Protein AF-A0A6A4HIY1-F1 (afdb_monomer)

Organism: NCBI:txid1447944

Nearest PDB structures (foldseek):
 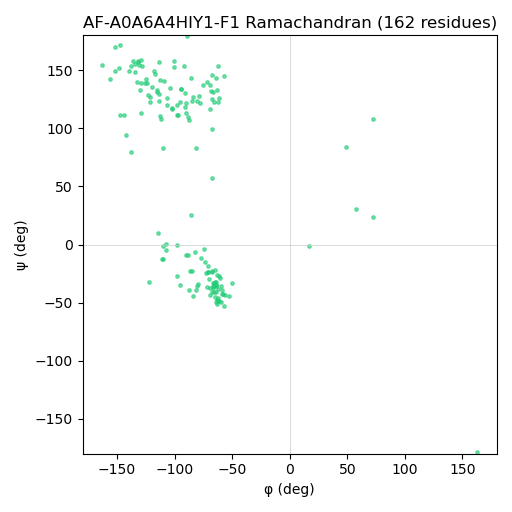 8v87-assembly1_S  TM=9.220E-01  e=1.011E-16  Saccharomyces cerevisiae BY4741
  6uz7-assembly1_AS  TM=9.264E-01  e=3.574E-16  Kluyveromyces lactis
  7r81-assembly1_U1  TM=9.149E-01  e=9.211E-16  Neurospora crassa
  3jbp-assembly1_AU  TM=9.110E-01  e=8.963E-13  Plasmodium falciparum 3D7
  6xu8-assembly1_CS  TM=9.003E-01  e=1.912E-12  Drosophila melanogaster

Mean predicted aligned error: 9.21 Å

Radius of gyration: 21.7 Å; Cα contacts (8 Å, |Δi|>4): 165; chains: 1; bounding box: 61×58×35 Å

Structure (mmCIF, N/CA/C/O backbone):
data_AF-A0A6A4HIY1-F1
#
_entry.id   AF-A0A6A4HIY1-F1
#
loop_
_atom_site.group_PDB
_atom_site.id
_atom_site.type_symbol
_atom_site.label_atom_id
_atom_site.label_alt_id
_atom_site.label_comp_id
_atom_site.label_asym_id
_atom_site.label_entity_id
_atom_site.label_seq_id
_atom_site.pdbx_PDB_ins_code
_atom_site.Cartn_x
_atom_site.Cartn_y
_atom_site.Cartn_z
_atom_site.occupancy
_atom_site.B_iso_or_equiv
_atom_site.auth_seq_id
_atom_site.auth_comp_id
_atom_site.auth_asym_id
_atom_site.auth_atom_id
_atom_site.pdbx_PDB_model_num
ATOM 1 N N . MET A 1 1 ? 7.620 -2.297 5.325 1.00 32.16 1 MET A N 1
ATOM 2 C CA . MET A 1 1 ? 8.962 -2.033 5.866 1.00 32.16 1 MET A CA 1
ATOM 3 C C . MET A 1 1 ? 8.849 -0.874 6.853 1.00 32.16 1 MET A C 1
ATOM 5 O O . MET A 1 1 ? 8.226 0.100 6.489 1.00 32.16 1 MET A O 1
ATOM 9 N N . ARG A 1 2 ? 9.198 -1.034 8.139 1.00 31.92 2 ARG A N 1
ATOM 10 C CA . ARG A 1 2 ? 8.782 -0.134 9.241 1.00 31.92 2 ARG A CA 1
ATOM 11 C C . ARG A 1 2 ? 9.898 0.852 9.610 1.00 31.92 2 ARG A C 1
ATOM 13 O O . ARG A 1 2 ? 11.048 0.453 9.579 1.00 31.92 2 ARG A O 1
ATOM 20 N N . ALA A 1 3 ? 9.438 1.998 10.123 1.00 25.55 3 ALA A N 1
ATOM 21 C CA . ALA A 1 3 ? 10.085 2.979 10.999 1.00 25.55 3 ALA A CA 1
ATOM 22 C C . ALA A 1 3 ? 11.170 3.821 10.329 1.00 25.55 3 ALA A C 1
ATOM 24 O O . ALA A 1 3 ? 12.244 3.344 10.009 1.00 25.55 3 ALA A O 1
ATOM 25 N N . ASN A 1 4 ? 10.820 5.090 10.121 1.00 29.64 4 ASN A N 1
ATOM 26 C CA . ASN A 1 4 ? 11.734 6.120 9.668 1.00 29.64 4 ASN A CA 1
ATOM 27 C C . ASN A 1 4 ? 12.760 6.378 10.775 1.00 29.64 4 ASN A C 1
ATOM 29 O O . ASN A 1 4 ? 12.453 7.128 11.701 1.00 29.64 4 ASN A O 1
ATOM 33 N N . ASP A 1 5 ? 13.947 5.797 10.647 1.00 27.61 5 ASP A N 1
ATOM 34 C CA . ASP A 1 5 ? 15.156 6.366 11.228 1.00 27.61 5 ASP A CA 1
ATOM 35 C C . ASP A 1 5 ? 15.852 7.158 10.115 1.00 27.61 5 ASP A C 1
ATOM 37 O O . ASP A 1 5 ? 16.274 6.635 9.084 1.00 27.61 5 ASP A O 1
ATOM 41 N N . VAL A 1 6 ? 15.842 8.478 10.289 1.00 38.50 6 VAL A N 1
ATOM 42 C CA . VAL A 1 6 ? 16.138 9.494 9.265 1.00 38.50 6 VAL A CA 1
ATOM 43 C C . VAL A 1 6 ? 17.644 9.596 8.955 1.00 38.50 6 VAL A C 1
ATOM 45 O O . VAL A 1 6 ? 18.029 10.303 8.030 1.00 38.50 6 VAL A O 1
ATOM 48 N N . GLU A 1 7 ? 18.500 8.856 9.663 1.00 38.12 7 GLU A N 1
ATOM 49 C CA . GLU A 1 7 ? 19.961 8.966 9.545 1.00 38.12 7 GLU A CA 1
ATOM 50 C C . GLU A 1 7 ? 20.588 8.098 8.434 1.00 38.12 7 GLU A C 1
ATOM 52 O O . GLU A 1 7 ? 21.639 8.473 7.923 1.00 38.12 7 GLU A O 1
ATOM 57 N N . ASN A 1 8 ? 19.940 7.010 7.981 1.00 46.91 8 ASN A N 1
ATOM 58 C CA . ASN A 1 8 ? 20.529 6.060 7.008 1.00 46.91 8 ASN A CA 1
ATOM 59 C C . ASN A 1 8 ? 19.899 6.063 5.598 1.00 46.91 8 ASN A C 1
ATOM 61 O O . ASN A 1 8 ? 20.357 5.338 4.716 1.00 46.91 8 ASN A O 1
ATOM 65 N N . GLY A 1 9 ? 18.865 6.872 5.342 1.00 59.03 9 GLY A N 1
ATOM 66 C CA . GLY A 1 9 ? 18.211 6.924 4.022 1.00 59.03 9 GLY A CA 1
ATOM 67 C C . GLY A 1 9 ? 17.352 5.699 3.672 1.00 59.03 9 GLY A C 1
ATOM 68 O O . GLY A 1 9 ? 17.093 5.427 2.496 1.00 59.03 9 GLY A O 1
ATOM 69 N N . ASP A 1 10 ? 16.879 4.967 4.680 1.00 65.56 10 ASP A N 1
ATOM 70 C CA . ASP A 1 10 ? 16.035 3.789 4.493 1.00 65.56 10 ASP A CA 1
ATOM 71 C C . ASP A 1 10 ? 14.707 4.144 3.803 1.00 65.56 10 ASP A C 1
ATOM 73 O O . ASP A 1 10 ? 13.920 4.962 4.278 1.00 65.56 10 ASP A O 1
ATOM 77 N N . THR A 1 11 ? 14.433 3.496 2.664 1.00 75.00 11 THR A N 1
ATOM 78 C CA . THR A 1 11 ? 13.211 3.717 1.874 1.00 75.00 11 THR A CA 1
ATOM 79 C C . THR A 1 11 ? 12.325 2.475 1.885 1.00 75.00 11 THR A C 1
ATOM 81 O O . THR A 1 11 ? 12.722 1.397 1.441 1.00 75.00 11 THR A O 1
ATOM 84 N N . GLN A 1 12 ? 11.073 2.620 2.327 1.00 83.12 12 GLN A N 1
ATOM 85 C CA . GLN A 1 12 ? 10.078 1.555 2.214 1.00 83.12 12 GLN A CA 1
ATOM 86 C C . GLN A 1 12 ? 9.514 1.479 0.790 1.00 83.12 12 GLN A C 1
ATOM 88 O O . GLN A 1 12 ? 8.869 2.411 0.315 1.00 83.12 12 GLN A O 1
ATOM 93 N N . ILE A 1 13 ? 9.655 0.317 0.150 1.00 88.00 13 ILE A N 1
ATOM 94 C CA . ILE A 1 13 ? 9.152 0.075 -1.207 1.00 88.00 13 ILE A CA 1
ATOM 95 C C . ILE A 1 13 ? 8.227 -1.137 -1.213 1.00 88.00 13 ILE A C 1
ATOM 97 O O . ILE A 1 13 ? 8.496 -2.155 -0.578 1.00 88.00 13 ILE A O 1
ATOM 101 N N . PHE A 1 14 ? 7.129 -1.026 -1.957 1.00 90.06 14 PHE A N 1
ATOM 102 C CA . PHE A 1 14 ? 6.237 -2.141 -2.251 1.00 90.06 14 PHE A CA 1
ATOM 103 C C . PHE A 1 14 ? 6.515 -2.633 -3.671 1.00 90.06 14 PHE A C 1
ATOM 105 O O . PHE A 1 14 ? 6.341 -1.883 -4.632 1.00 90.06 14 PHE A O 1
ATOM 112 N N . ALA A 1 15 ? 6.966 -3.878 -3.800 1.00 89.69 15 ALA A N 1
ATOM 113 C CA . ALA A 1 15 ? 7.333 -4.489 -5.072 1.00 89.69 15 ALA A CA 1
ATOM 114 C C . ALA A 1 15 ? 7.060 -6.004 -5.041 1.00 89.69 15 ALA A C 1
ATOM 116 O O . ALA A 1 15 ? 7.115 -6.600 -3.966 1.00 89.69 15 ALA A O 1
ATOM 117 N N . PRO A 1 16 ? 6.785 -6.636 -6.198 1.00 90.31 16 PRO A N 1
ATOM 118 C CA . PRO A 1 16 ? 6.543 -8.078 -6.277 1.00 90.31 16 PRO A CA 1
ATOM 119 C C . PRO A 1 16 ? 7.819 -8.915 -6.103 1.00 90.31 16 PRO A C 1
ATOM 121 O O . PRO A 1 16 ? 7.737 -10.079 -5.732 1.00 90.31 16 PRO A O 1
ATOM 124 N N . ASN A 1 17 ? 8.990 -8.346 -6.397 1.00 92.56 17 ASN A N 1
ATOM 125 C CA . ASN A 1 17 ? 10.283 -9.008 -6.266 1.00 92.56 17 ASN A CA 1
ATOM 126 C C . ASN A 1 17 ? 11.402 -7.990 -5.985 1.00 92.56 17 ASN A C 1
ATOM 128 O O . ASN A 1 17 ? 11.212 -6.773 -6.089 1.00 92.56 17 ASN A O 1
ATOM 132 N N . GLU A 1 18 ? 12.586 -8.498 -5.650 1.00 89.94 18 GLU A N 1
ATOM 133 C CA . GLU A 1 18 ? 13.746 -7.679 -5.287 1.00 89.94 18 GLU A CA 1
ATOM 134 C C . GLU A 1 18 ? 14.270 -6.822 -6.442 1.00 89.94 18 GLU A C 1
ATOM 136 O O . GLU A 1 18 ? 14.689 -5.687 -6.230 1.00 89.94 18 GLU A O 1
ATOM 141 N N . VAL A 1 19 ? 14.231 -7.328 -7.676 1.00 91.31 19 VAL A N 1
ATOM 142 C CA . VAL A 1 19 ? 14.723 -6.597 -8.855 1.00 91.31 19 VAL A CA 1
ATOM 143 C C . VAL A 1 19 ? 13.919 -5.313 -9.063 1.00 91.31 19 VAL A C 1
ATOM 145 O O . VAL A 1 19 ? 14.491 -4.233 -9.243 1.00 91.31 19 VAL A O 1
ATOM 148 N N . VAL A 1 20 ? 12.590 -5.409 -8.972 1.00 89.50 20 VAL A N 1
ATOM 149 C CA . VAL A 1 20 ? 11.691 -4.254 -9.062 1.00 89.50 20 VAL A CA 1
ATOM 150 C C . VAL A 1 20 ? 11.886 -3.324 -7.863 1.00 89.50 20 VAL A C 1
ATOM 152 O O . VAL A 1 20 ? 11.897 -2.105 -8.044 1.00 89.50 20 VAL A O 1
ATOM 155 N N . ALA A 1 21 ? 12.118 -3.868 -6.663 1.00 89.69 21 ALA A N 1
ATOM 156 C CA . ALA A 1 21 ? 12.416 -3.065 -5.477 1.00 89.69 21 ALA A CA 1
ATOM 157 C C . ALA A 1 21 ? 13.686 -2.214 -5.666 1.00 89.69 21 ALA A C 1
ATOM 159 O O . ALA A 1 21 ? 13.636 -0.997 -5.489 1.00 89.69 21 ALA A O 1
ATOM 160 N N . LYS A 1 22 ? 14.792 -2.822 -6.126 1.00 88.75 22 LYS A N 1
ATOM 161 C CA . LYS A 1 22 ? 16.053 -2.124 -6.440 1.00 88.75 22 LYS A CA 1
ATOM 162 C C . LYS A 1 22 ? 15.846 -1.032 -7.490 1.00 88.75 22 LYS A C 1
ATOM 164 O O . LYS A 1 22 ? 16.383 0.064 -7.364 1.00 88.75 22 LYS A O 1
ATOM 169 N N . SER A 1 23 ? 15.069 -1.315 -8.536 1.00 87.88 23 SER A N 1
ATOM 170 C CA . SER A 1 23 ? 14.775 -0.334 -9.588 1.00 87.88 23 SER A CA 1
ATOM 171 C C . SER A 1 23 ? 14.013 0.881 -9.046 1.00 87.88 23 SER A C 1
ATOM 173 O O . SER A 1 23 ? 14.414 2.021 -9.294 1.00 87.88 23 SER 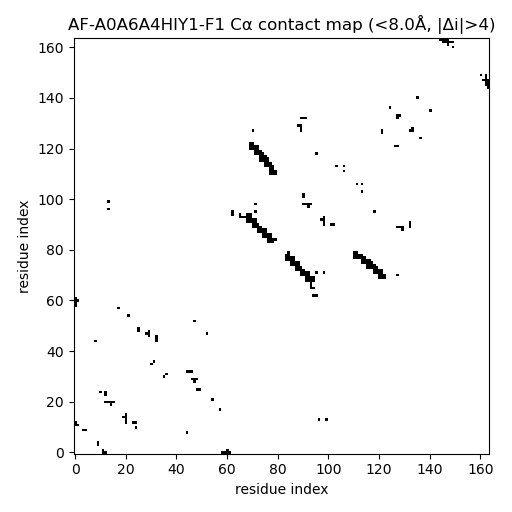A O 1
ATOM 175 N N . ARG A 1 24 ? 12.957 0.651 -8.253 1.00 85.88 24 ARG A N 1
ATOM 176 C CA . ARG A 1 24 ? 12.157 1.728 -7.650 1.00 85.88 24 ARG A CA 1
ATOM 177 C C . ARG A 1 24 ? 12.947 2.525 -6.615 1.00 85.88 24 ARG A C 1
ATOM 179 O O . ARG A 1 24 ? 12.771 3.735 -6.556 1.00 85.88 24 ARG A O 1
ATOM 186 N N . PHE A 1 25 ? 13.860 1.892 -5.882 1.00 84.69 25 PHE A N 1
ATOM 187 C CA . PHE A 1 25 ? 14.751 2.575 -4.940 1.00 84.69 25 PHE A CA 1
ATOM 188 C C . PHE A 1 25 ? 15.566 3.667 -5.631 1.00 84.69 25 PHE A C 1
ATOM 190 O O . PHE A 1 25 ? 15.485 4.838 -5.267 1.00 84.69 25 PHE A O 1
ATOM 197 N N . TRP A 1 26 ? 16.257 3.313 -6.716 1.00 84.31 26 TRP A N 1
ATOM 198 C CA . TRP A 1 26 ? 17.027 4.283 -7.495 1.00 84.31 26 TRP A CA 1
ATOM 199 C C . TRP A 1 26 ? 16.158 5.354 -8.160 1.00 84.31 26 TRP A C 1
ATOM 201 O O . TRP A 1 26 ? 16.611 6.485 -8.335 1.00 84.31 26 TRP A O 1
ATOM 211 N N . TYR A 1 27 ? 14.924 5.016 -8.547 1.00 80.75 27 TYR A N 1
ATOM 212 C CA . TYR A 1 27 ? 13.972 5.993 -9.075 1.00 80.75 27 TYR A CA 1
ATOM 213 C C . TYR A 1 27 ? 13.618 7.054 -8.026 1.00 80.75 27 TYR A C 1
ATOM 215 O O . TYR A 1 27 ? 13.749 8.245 -8.309 1.00 80.75 27 TYR A O 1
ATOM 223 N N . PHE A 1 28 ? 13.230 6.633 -6.819 1.00 75.56 28 PHE A N 1
ATOM 224 C CA . PHE A 1 28 ? 12.834 7.553 -5.753 1.00 75.56 28 PHE A CA 1
ATOM 225 C C . PHE A 1 28 ? 14.005 8.395 -5.243 1.00 75.56 28 PHE A C 1
ATOM 227 O O . PHE A 1 28 ? 13.848 9.609 -5.133 1.00 75.56 28 PHE A O 1
ATOM 234 N N . LEU A 1 29 ? 15.196 7.806 -5.079 1.00 76.25 29 LEU A N 1
ATOM 235 C CA . LEU A 1 29 ? 16.399 8.569 -4.728 1.00 76.25 29 LEU A CA 1
ATOM 236 C C . LEU A 1 29 ? 16.681 9.699 -5.727 1.00 76.25 29 LEU A C 1
ATOM 238 O O . LEU A 1 29 ? 16.959 10.825 -5.326 1.00 76.25 29 LEU A O 1
ATOM 242 N N . ARG A 1 30 ? 16.564 9.443 -7.038 1.00 72.56 30 ARG A N 1
ATOM 243 C CA . ARG A 1 30 ? 16.740 10.503 -8.047 1.00 72.56 30 ARG A CA 1
ATOM 244 C C . ARG A 1 30 ? 15.616 11.535 -8.031 1.00 72.56 30 ARG A C 1
ATOM 246 O O . ARG A 1 30 ? 15.877 12.714 -8.269 1.00 72.56 30 ARG A O 1
ATOM 253 N N . TYR A 1 31 ? 14.378 11.107 -7.796 1.00 66.50 31 TYR A N 1
ATOM 254 C CA . TYR A 1 31 ? 13.225 12.004 -7.758 1.00 66.50 31 TYR A CA 1
ATOM 255 C C . TYR A 1 31 ? 13.354 13.032 -6.625 1.00 66.50 31 TYR A C 1
ATOM 257 O O . TYR A 1 31 ? 13.241 14.234 -6.873 1.00 66.50 31 TYR A O 1
ATOM 265 N N . GLU A 1 32 ? 13.681 12.579 -5.413 1.00 62.22 32 GLU A N 1
ATOM 266 C CA . GLU A 1 32 ? 13.870 13.454 -4.250 1.00 62.22 32 GLU A CA 1
ATOM 267 C C . GLU A 1 32 ? 15.055 14.415 -4.423 1.00 62.22 32 GLU A C 1
ATOM 269 O O . GLU A 1 32 ? 14.956 15.583 -4.046 1.00 62.22 32 GLU A O 1
ATOM 274 N N . GLN A 1 33 ? 16.134 13.967 -5.077 1.00 58.78 33 GLN A N 1
ATOM 275 C CA . GLN A 1 33 ? 17.293 14.807 -5.411 1.00 58.78 33 GLN A CA 1
ATOM 276 C C . GLN A 1 33 ? 16.961 15.948 -6.386 1.00 58.78 33 GLN A C 1
ATOM 278 O O . GLN A 1 33 ? 17.573 17.010 -6.307 1.00 58.78 33 GLN A O 1
ATOM 283 N N . THR A 1 34 ? 16.050 15.717 -7.337 1.00 55.09 34 THR A N 1
ATOM 284 C CA . THR A 1 34 ? 15.840 16.623 -8.483 1.00 55.09 34 THR A CA 1
ATOM 285 C C . THR A 1 34 ? 14.710 17.623 -8.239 1.00 55.09 34 THR A C 1
ATOM 287 O O . THR A 1 34 ? 14.793 18.759 -8.695 1.00 55.09 34 THR A O 1
ATOM 290 N N . PHE A 1 35 ? 13.651 17.218 -7.531 1.00 53.81 35 PHE A N 1
ATOM 291 C CA . PHE A 1 35 ? 12.401 17.986 -7.483 1.00 53.81 35 PHE A CA 1
ATOM 292 C C . PHE A 1 35 ? 12.080 18.636 -6.130 1.00 53.81 35 PHE A C 1
ATOM 294 O O . PHE A 1 35 ? 11.182 19.473 -6.084 1.00 53.81 35 PHE A O 1
ATOM 301 N N . LEU A 1 36 ? 12.772 18.292 -5.035 1.00 54.06 36 LEU A N 1
ATOM 302 C CA . LEU A 1 36 ? 12.413 18.785 -3.693 1.00 54.06 36 LEU A CA 1
ATOM 303 C C . LEU A 1 36 ? 13.362 19.842 -3.096 1.00 54.06 36 LEU A C 1
ATOM 305 O O . LEU A 1 36 ? 13.046 20.361 -2.027 1.00 54.06 36 LEU A O 1
ATOM 309 N N . ARG A 1 37 ? 14.490 20.202 -3.732 1.00 53.16 37 ARG A N 1
ATOM 310 C CA . ARG A 1 37 ? 15.437 21.198 -3.177 1.00 53.16 37 ARG A CA 1
ATOM 311 C C . ARG A 1 37 ? 16.156 22.028 -4.258 1.00 53.16 37 ARG A C 1
ATOM 313 O O . ARG A 1 37 ? 17.013 21.473 -4.940 1.00 53.16 37 ARG A O 1
ATOM 320 N N . PRO A 1 38 ? 15.877 23.342 -4.385 1.00 52.19 38 PRO A N 1
ATOM 321 C CA . PRO A 1 38 ? 16.655 24.238 -5.249 1.00 52.19 38 PRO A CA 1
ATOM 322 C C . PRO A 1 38 ? 17.882 24.895 -4.573 1.00 52.19 38 PRO A C 1
ATOM 324 O O . PRO A 1 38 ? 18.673 25.506 -5.276 1.00 52.19 38 PRO A O 1
ATOM 327 N N . GLU A 1 39 ? 18.079 24.779 -3.251 1.00 56.56 39 GLU A N 1
ATOM 328 C CA . GLU A 1 39 ? 19.057 25.584 -2.472 1.00 56.56 39 GLU A CA 1
ATOM 329 C C . GLU A 1 39 ? 19.945 24.711 -1.537 1.00 56.56 39 GLU A C 1
ATOM 331 O O . GLU A 1 39 ? 19.578 23.561 -1.256 1.00 56.56 39 GLU A O 1
ATOM 336 N N . PRO A 1 40 ? 21.144 25.181 -1.110 1.00 53.94 40 PRO A N 1
ATOM 337 C CA . PRO A 1 40 ? 22.319 24.336 -0.884 1.00 53.94 40 PRO A CA 1
ATOM 338 C C . PRO A 1 40 ? 22.179 23.446 0.362 1.00 53.94 40 PRO A C 1
ATOM 340 O O . PRO A 1 40 ? 21.661 23.895 1.385 1.00 53.94 40 PRO A O 1
ATOM 343 N N . PRO A 1 41 ? 22.628 22.173 0.327 1.00 56.22 41 PRO A N 1
ATOM 344 C CA . PRO A 1 41 ? 22.226 21.212 1.335 1.00 56.22 41 PRO A CA 1
ATOM 345 C C . PRO A 1 41 ? 23.281 21.076 2.432 1.00 56.22 41 PRO A C 1
ATOM 347 O O . PRO A 1 41 ? 24.320 20.450 2.259 1.00 56.22 41 PRO A O 1
ATOM 350 N N . ASN A 1 42 ? 22.939 21.538 3.621 1.00 50.00 42 ASN A N 1
ATOM 351 C CA . ASN A 1 42 ? 23.471 21.064 4.897 1.00 50.00 42 ASN A CA 1
ATOM 352 C C . ASN A 1 42 ? 22.684 19.836 5.419 1.00 50.00 42 ASN A C 1
ATOM 354 O O . ASN A 1 42 ? 22.656 19.570 6.615 1.00 50.00 42 ASN A O 1
ATOM 358 N N . ASN A 1 43 ? 22.049 19.056 4.528 1.00 46.75 43 ASN A N 1
ATOM 359 C CA . ASN A 1 43 ? 21.413 17.780 4.879 1.00 46.75 43 ASN A CA 1
ATOM 360 C C . ASN A 1 43 ? 21.597 16.706 3.774 1.00 46.75 43 ASN A C 1
ATOM 362 O O . ASN A 1 43 ? 20.878 16.676 2.777 1.00 46.75 43 ASN A O 1
ATOM 366 N N . ALA A 1 44 ? 22.648 15.906 3.983 1.00 49.53 44 ALA A N 1
ATOM 367 C CA . ALA A 1 44 ? 22.991 14.506 3.669 1.00 49.53 44 ALA A CA 1
ATOM 368 C C . ALA A 1 44 ? 22.273 13.610 2.626 1.00 49.53 44 ALA A C 1
ATOM 370 O O . ALA A 1 44 ? 22.747 12.491 2.432 1.00 49.53 44 ALA A O 1
ATOM 371 N N . PHE A 1 45 ? 21.229 14.006 1.892 1.00 52.88 45 PHE A N 1
ATOM 372 C CA . PHE A 1 45 ? 20.754 13.173 0.767 1.00 52.88 45 PHE A CA 1
ATOM 373 C C . PHE A 1 45 ? 21.622 13.433 -0.467 1.00 52.88 45 PHE A C 1
ATOM 375 O O . PHE A 1 45 ? 21.336 14.272 -1.322 1.00 52.88 45 PHE A O 1
ATOM 382 N N . LEU A 1 46 ? 22.763 12.747 -0.492 1.00 57.72 46 LEU A N 1
ATOM 383 C CA . LEU A 1 46 ? 23.798 12.849 -1.512 1.00 57.72 46 LEU A CA 1
ATOM 384 C C . LEU A 1 46 ? 23.213 12.557 -2.905 1.00 57.72 46 LEU A C 1
ATOM 386 O O . LEU A 1 46 ? 22.328 11.717 -3.064 1.00 57.72 46 LEU A O 1
ATOM 390 N N . LYS A 1 47 ? 23.732 13.249 -3.926 1.00 63.97 47 LYS A N 1
ATOM 391 C CA . LYS A 1 47 ? 23.408 13.094 -5.358 1.00 63.97 47 LYS A CA 1
ATOM 392 C C . LYS A 1 47 ? 23.887 11.734 -5.898 1.00 63.97 47 LYS A C 1
ATOM 394 O O . LYS A 1 47 ? 24.709 11.661 -6.812 1.00 63.97 47 LYS A O 1
ATOM 399 N N . VAL A 1 48 ? 23.433 10.645 -5.288 1.00 68.50 48 VAL A N 1
ATOM 400 C CA . VAL A 1 48 ? 23.876 9.282 -5.566 1.00 68.50 48 VAL A CA 1
ATOM 401 C C . VAL A 1 48 ? 23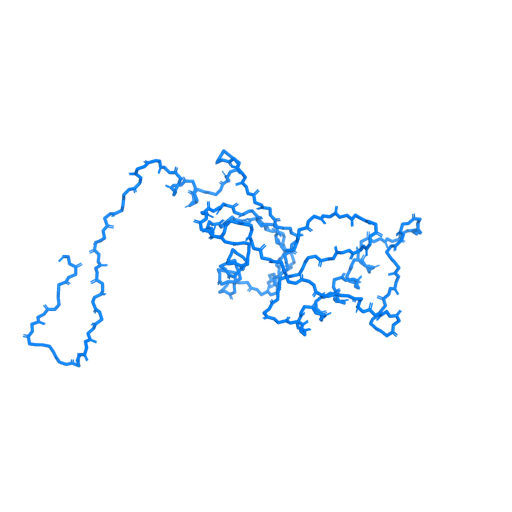.087 8.737 -6.747 1.00 68.50 48 VAL A C 1
ATOM 403 O O . VAL A 1 48 ? 21.856 8.692 -6.744 1.00 68.50 48 VAL A O 1
ATOM 406 N N . LYS A 1 49 ? 23.822 8.314 -7.774 1.00 74.94 49 LYS A N 1
ATOM 407 C CA . LYS A 1 49 ? 23.311 7.547 -8.915 1.00 74.94 49 LYS A CA 1
ATOM 408 C C . LYS A 1 49 ? 23.650 6.075 -8.699 1.00 74.94 49 LYS A C 1
ATOM 410 O O . LYS A 1 49 ? 24.647 5.780 -8.054 1.00 74.94 49 LYS A O 1
ATOM 415 N N . LYS A 1 50 ? 22.918 5.166 -9.353 1.00 81.31 50 LYS A N 1
ATOM 416 C CA . LYS A 1 50 ? 23.218 3.720 -9.343 1.00 81.31 50 LYS A CA 1
ATOM 417 C C . LYS A 1 50 ? 24.682 3.389 -9.683 1.00 81.31 50 LYS A C 1
ATOM 419 O O . LYS A 1 50 ? 25.210 2.418 -9.175 1.00 81.31 50 LYS A O 1
ATOM 424 N N . ALA A 1 51 ? 25.326 4.175 -10.549 1.00 83.44 51 ALA A N 1
ATOM 425 C CA . ALA A 1 51 ? 26.733 3.973 -10.907 1.00 83.44 51 ALA A CA 1
ATOM 426 C C . ALA A 1 51 ? 27.714 4.320 -9.771 1.00 83.44 51 ALA A C 1
ATOM 428 O O . ALA A 1 51 ? 28.824 3.807 -9.751 1.00 83.44 51 ALA A O 1
ATOM 429 N N . ASN A 1 52 ? 27.300 5.179 -8.836 1.00 81.38 52 ASN A N 1
ATOM 430 C CA . ASN A 1 52 ? 28.144 5.737 -7.779 1.00 81.38 52 ASN A CA 1
ATOM 431 C C . ASN A 1 52 ? 27.709 5.264 -6.382 1.00 81.38 52 ASN A C 1
ATOM 433 O O . ASN A 1 52 ? 28.143 5.835 -5.387 1.00 81.38 52 ASN A O 1
ATOM 437 N N . GLY A 1 53 ? 26.800 4.292 -6.294 1.00 80.25 53 GLY A N 1
ATOM 438 C CA . GLY A 1 53 ? 26.283 3.804 -5.024 1.00 80.25 53 GLY A CA 1
ATOM 439 C C . GLY A 1 53 ? 25.856 2.349 -5.108 1.00 80.25 53 GLY A C 1
ATOM 440 O O . GLY A 1 53 ? 25.407 1.873 -6.151 1.00 80.25 53 GLY A O 1
ATOM 441 N N . GLU A 1 54 ? 25.977 1.658 -3.984 1.00 83.62 54 GLU A N 1
ATOM 442 C CA . GLU A 1 54 ? 25.652 0.246 -3.835 1.00 83.62 54 GLU A CA 1
ATOM 443 C C . GLU A 1 54 ? 24.521 0.063 -2.817 1.00 83.62 54 GLU A C 1
ATOM 445 O O . GLU A 1 54 ? 24.354 0.861 -1.896 1.00 83.62 54 GLU A O 1
ATOM 450 N N . ILE A 1 55 ? 23.706 -0.976 -3.005 1.00 85.19 55 ILE A N 1
ATOM 451 C CA . ILE A 1 55 ? 22.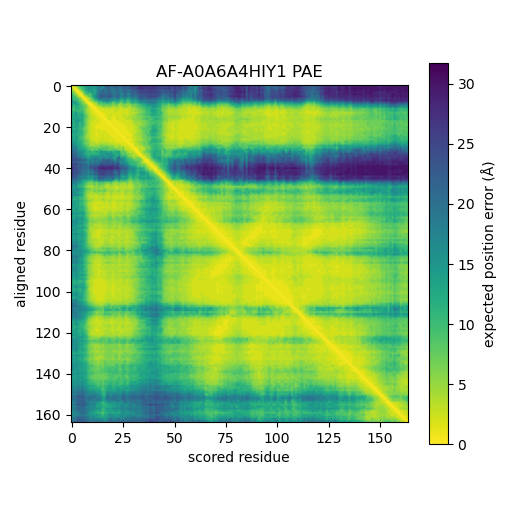637 -1.326 -2.067 1.00 85.19 55 ILE A CA 1
ATOM 452 C C . ILE A 1 55 ? 23.219 -2.299 -1.045 1.00 85.19 55 ILE A C 1
ATOM 454 O O . ILE A 1 55 ? 23.533 -3.431 -1.399 1.00 85.19 55 ILE A O 1
ATOM 458 N N . ILE A 1 56 ? 23.313 -1.860 0.209 1.00 87.56 56 ILE A N 1
ATOM 459 C CA . ILE A 1 56 ? 23.936 -2.618 1.305 1.00 87.56 56 ILE A CA 1
ATOM 460 C C . ILE A 1 56 ? 23.069 -3.815 1.731 1.00 87.56 56 ILE A C 1
ATOM 462 O O . ILE A 1 56 ? 23.589 -4.882 2.041 1.00 87.56 56 ILE A O 1
ATOM 466 N N . GLY A 1 57 ? 21.739 -3.670 1.725 1.00 86.81 57 GLY A N 1
ATOM 467 C CA . GLY A 1 57 ? 20.835 -4.745 2.133 1.00 86.81 57 GLY A CA 1
ATOM 468 C C . GLY A 1 57 ? 19.392 -4.537 1.687 1.00 86.81 57 GLY A C 1
ATOM 469 O O . GLY A 1 57 ? 18.943 -3.413 1.471 1.00 86.81 57 GLY A O 1
ATOM 470 N N . ILE A 1 58 ? 18.660 -5.644 1.538 1.00 88.25 58 ILE A N 1
ATOM 471 C CA . ILE A 1 58 ? 17.226 -5.655 1.229 1.00 88.25 58 ILE A CA 1
ATOM 472 C C . ILE A 1 58 ? 16.538 -6.566 2.231 1.00 88.25 58 ILE A C 1
ATOM 474 O O . ILE A 1 58 ? 16.720 -7.778 2.203 1.00 88.25 58 ILE A O 1
ATOM 478 N N . ASN A 1 59 ? 15.713 -5.975 3.091 1.00 90.25 59 ASN A N 1
ATOM 479 C CA . ASN A 1 59 ? 15.030 -6.702 4.153 1.00 90.25 59 ASN A CA 1
ATOM 480 C C . ASN A 1 59 ? 13.525 -6.729 3.906 1.00 90.25 59 ASN A C 1
ATOM 482 O O . ASN A 1 59 ? 12.844 -5.710 4.038 1.00 90.25 59 ASN A O 1
ATOM 486 N N . VAL A 1 60 ? 12.985 -7.905 3.580 1.00 89.12 60 VAL A N 1
ATOM 487 C CA . VAL A 1 60 ? 11.539 -8.100 3.408 1.00 89.12 60 VAL A CA 1
ATOM 488 C C . VAL A 1 60 ? 10.835 -7.954 4.753 1.00 89.12 60 VAL A C 1
ATOM 490 O O . VAL A 1 60 ? 11.158 -8.642 5.721 1.00 89.12 60 VAL A O 1
ATOM 493 N N . ILE A 1 61 ? 9.840 -7.065 4.818 1.00 87.25 61 ILE A N 1
ATOM 494 C CA . ILE A 1 61 ? 9.113 -6.807 6.063 1.00 87.25 61 ILE A CA 1
ATOM 495 C C . ILE A 1 61 ? 7.723 -7.404 6.016 1.00 87.25 61 ILE A C 1
ATOM 497 O O . ILE A 1 61 ? 6.877 -7.014 5.210 1.00 87.25 61 ILE A O 1
ATOM 501 N N . HIS A 1 62 ? 7.511 -8.295 6.973 1.00 87.44 62 HIS A N 1
ATOM 502 C CA . HIS A 1 62 ? 6.268 -8.994 7.220 1.00 87.44 62 HIS A CA 1
ATOM 503 C C . HIS A 1 62 ? 5.406 -8.224 8.228 1.00 87.44 62 HIS A C 1
ATOM 505 O O . HIS A 1 62 ? 5.898 -7.449 9.055 1.00 87.44 62 HIS A O 1
ATOM 511 N N . GLU A 1 63 ? 4.092 -8.412 8.143 1.00 87.88 63 GLU A N 1
ATOM 512 C CA . GLU A 1 63 ? 3.152 -7.768 9.055 1.00 87.88 63 GLU A CA 1
ATOM 513 C C . GLU A 1 63 ? 3.180 -8.452 10.429 1.00 87.88 63 GLU A C 1
ATOM 515 O O . GLU A 1 63 ? 3.177 -9.676 10.522 1.00 87.88 63 GLU A O 1
ATOM 520 N N . LYS A 1 64 ? 3.158 -7.666 11.514 1.00 88.44 64 LYS A N 1
ATOM 521 C CA . LYS A 1 64 ? 3.264 -8.209 12.882 1.00 88.44 64 LYS A CA 1
ATOM 522 C C . LYS A 1 64 ? 2.073 -9.084 13.287 1.00 88.44 64 LYS A C 1
ATOM 524 O O . LYS A 1 64 ? 2.220 -9.980 14.107 1.00 88.44 64 LYS A O 1
ATOM 529 N N . LYS A 1 65 ? 0.876 -8.761 12.789 1.00 89.38 65 LYS A N 1
ATOM 530 C CA . LYS A 1 65 ? -0.388 -9.429 13.142 1.00 89.38 65 LYS A CA 1
ATOM 531 C C . LYS A 1 65 ? -1.222 -9.646 11.875 1.00 89.38 65 LYS A C 1
ATOM 533 O O . LYS A 1 65 ? -2.132 -8.854 11.636 1.00 89.38 65 LYS A O 1
ATOM 538 N N . PRO A 1 66 ? -0.917 -10.677 11.069 1.00 90.94 66 PRO A N 1
ATOM 539 C CA . PRO A 1 66 ? -1.529 -10.868 9.752 1.00 90.94 66 PRO A CA 1
ATOM 540 C C . PRO A 1 66 ? -3.004 -11.290 9.808 1.00 90.94 66 PRO A C 1
ATOM 542 O O . PRO A 1 66 ? -3.710 -11.141 8.828 1.00 90.94 66 PRO A O 1
ATOM 545 N N . LEU A 1 67 ? -3.497 -11.800 10.940 1.00 93.06 67 LEU A N 1
ATOM 546 C CA . LEU A 1 67 ? -4.897 -12.233 11.078 1.00 93.06 67 LEU A CA 1
ATOM 547 C C . LEU A 1 67 ? -5.837 -11.120 11.560 1.00 93.06 67 LEU A C 1
ATOM 549 O O . LEU A 1 67 ? -7.053 -11.298 11.583 1.00 93.06 67 LEU A O 1
ATOM 553 N N . LYS A 1 68 ? -5.293 -9.971 11.981 1.00 92.50 68 LYS A N 1
ATOM 554 C CA . LYS A 1 68 ?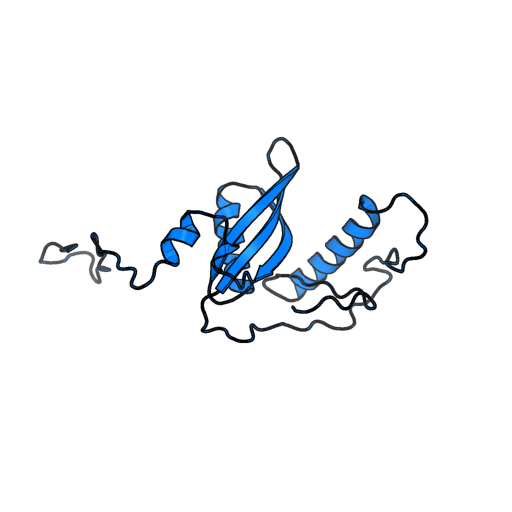 -6.104 -8.853 12.464 1.00 92.50 68 LYS A CA 1
ATOM 555 C C . LYS A 1 68 ? -6.456 -7.948 11.290 1.00 92.50 68 LYS A C 1
ATOM 557 O O . LYS A 1 68 ? -5.566 -7.376 10.671 1.00 92.50 68 LYS A O 1
ATOM 562 N N . VAL A 1 69 ? -7.751 -7.749 11.058 1.00 92.75 69 VAL A N 1
ATOM 563 C CA . VAL A 1 69 ? -8.228 -6.763 10.083 1.00 92.75 69 VAL A CA 1
ATOM 564 C C . VAL A 1 69 ? -7.890 -5.353 10.561 1.00 92.75 69 VAL A C 1
ATOM 566 O O . VAL A 1 69 ? -8.163 -4.988 11.711 1.00 92.75 69 VAL A O 1
ATOM 569 N N . LYS A 1 70 ? -7.309 -4.559 9.667 1.00 93.19 70 LYS A N 1
ATOM 570 C CA . LYS A 1 70 ? -6.843 -3.195 9.914 1.00 93.19 70 LYS A CA 1
ATOM 571 C C . LYS A 1 70 ? -7.386 -2.256 8.847 1.00 93.19 70 LYS A C 1
ATOM 573 O O . LYS A 1 70 ? -7.750 -2.678 7.752 1.00 93.19 70 LYS A O 1
ATOM 578 N N . ASN A 1 71 ? -7.416 -0.971 9.173 1.00 94.88 71 ASN A N 1
ATOM 579 C CA . ASN A 1 71 ? -7.726 0.082 8.218 1.00 94.88 71 ASN A CA 1
ATOM 580 C C . ASN A 1 71 ? -6.421 0.788 7.845 1.00 94.88 71 ASN A C 1
ATOM 582 O O . ASN A 1 71 ? -5.611 1.102 8.717 1.00 94.88 71 ASN A O 1
ATOM 586 N N . PHE A 1 72 ? -6.209 1.040 6.560 1.00 95.31 72 PHE A N 1
ATOM 587 C CA . PHE A 1 72 ? -5.012 1.694 6.047 1.00 95.31 72 PHE A CA 1
ATOM 588 C C . PHE A 1 72 ? -5.391 2.944 5.265 1.00 95.31 72 PHE A C 1
ATOM 590 O O . PHE A 1 72 ? -6.224 2.880 4.363 1.00 95.31 72 PHE A O 1
ATOM 597 N N . GLY A 1 73 ? -4.758 4.063 5.603 1.00 95.81 73 GLY A N 1
ATOM 598 C CA . GLY A 1 73 ? -4.827 5.320 4.870 1.00 95.81 73 GLY A CA 1
ATOM 599 C C . GLY A 1 73 ? -3.669 5.437 3.883 1.00 95.81 73 GLY A C 1
ATOM 600 O O . GLY A 1 73 ? -2.512 5.177 4.225 1.00 95.81 73 GLY A O 1
ATOM 601 N N . PHE A 1 74 ? -3.988 5.849 2.662 1.00 94.62 74 PHE A N 1
ATOM 602 C CA . PHE A 1 74 ? -3.058 6.028 1.558 1.00 94.62 74 PHE A CA 1
ATOM 603 C C . PHE A 1 74 ? -3.109 7.461 1.067 1.00 94.62 74 PHE A C 1
ATOM 605 O O . PHE A 1 74 ? -4.153 7.927 0.611 1.00 94.62 74 PHE A O 1
ATOM 612 N N . TRP A 1 75 ? -1.958 8.120 1.086 1.00 93.50 75 TRP A N 1
ATOM 613 C CA . TRP A 1 75 ? -1.721 9.328 0.311 1.00 93.50 75 TRP A CA 1
ATOM 614 C C . TRP A 1 75 ? -0.986 8.901 -0.941 1.00 93.50 75 TRP A C 1
ATOM 616 O O . TRP A 1 75 ? 0.091 8.308 -0.865 1.00 93.50 75 TRP A O 1
ATOM 626 N N . LEU A 1 76 ? -1.592 9.164 -2.085 1.00 91.94 76 LEU A N 1
ATOM 627 C CA . LEU A 1 76 ? -1.062 8.769 -3.375 1.00 91.94 76 LEU A CA 1
ATOM 628 C C . LEU A 1 76 ? -1.086 9.952 -4.326 1.00 91.94 76 LEU A C 1
ATOM 630 O O . LEU A 1 76 ? -1.892 10.871 -4.182 1.00 91.94 76 LEU A O 1
ATOM 634 N N . ARG A 1 77 ? -0.196 9.911 -5.301 1.00 91.25 77 ARG A N 1
ATOM 635 C CA . ARG A 1 77 ? -0.202 10.780 -6.463 1.00 91.25 77 ARG A CA 1
ATOM 636 C C . ARG A 1 77 ? -0.503 9.928 -7.683 1.00 91.25 77 ARG A C 1
ATOM 638 O O . ARG A 1 77 ? -0.046 8.790 -7.766 1.00 91.25 77 ARG A O 1
ATOM 645 N N . TYR A 1 78 ? -1.288 10.459 -8.601 1.00 91.62 78 TYR A N 1
ATOM 646 C CA . TYR A 1 78 ? -1.551 9.803 -9.872 1.00 91.62 78 TYR A CA 1
ATOM 647 C C . TYR A 1 78 ? -1.515 10.812 -11.011 1.00 91.62 78 TYR A C 1
ATOM 649 O O . TYR A 1 78 ? -1.822 11.993 -10.811 1.00 91.62 78 TYR A O 1
ATOM 657 N N . ASP A 1 79 ? -1.203 10.320 -12.204 1.00 88.31 79 ASP A N 1
ATOM 658 C CA . ASP A 1 79 ? -1.256 11.122 -13.417 1.00 88.31 79 ASP A CA 1
ATOM 659 C C . ASP A 1 79 ? -2.600 10.908 -14.117 1.00 88.31 79 ASP A C 1
ATOM 661 O O . ASP A 1 79 ? -3.017 9.792 -14.453 1.00 88.31 79 ASP A O 1
ATOM 665 N N . SER A 1 80 ? -3.316 12.007 -14.326 1.00 85.69 80 SER A N 1
ATOM 666 C CA . SER A 1 80 ? -4.466 12.055 -15.220 1.00 85.69 80 SER A CA 1
ATOM 667 C C . SER A 1 80 ? -4.014 12.414 -16.640 1.00 85.69 80 SER A C 1
ATOM 669 O O . SER A 1 80 ? -2.839 12.663 -16.901 1.00 85.69 80 SER A O 1
ATOM 671 N N . ARG A 1 81 ? -4.961 12.489 -17.584 1.00 84.12 81 ARG A N 1
ATOM 672 C CA . ARG A 1 81 ? -4.670 12.989 -18.940 1.00 84.12 81 ARG A CA 1
ATOM 673 C C . ARG A 1 81 ? -4.263 14.466 -18.958 1.00 84.12 81 ARG A C 1
ATOM 675 O O . ARG A 1 81 ? -3.641 14.896 -19.919 1.00 84.12 81 ARG A O 1
ATOM 682 N N . SER A 1 82 ? -4.636 15.225 -17.929 1.00 87.88 82 SER A N 1
ATOM 683 C CA . SER A 1 82 ? -4.484 16.683 -17.882 1.00 87.88 82 SER A CA 1
ATOM 684 C C . SER A 1 82 ? -3.428 17.156 -16.884 1.00 87.88 82 SER A C 1
ATOM 686 O O . SER A 1 82 ? -3.057 18.324 -16.915 1.00 87.88 82 SER A O 1
ATOM 688 N N . GLY A 1 83 ? -2.945 16.287 -15.994 1.00 89.19 83 GLY A N 1
ATOM 689 C CA . GLY A 1 83 ? -1.962 16.667 -14.983 1.00 89.19 83 GLY A CA 1
ATOM 690 C C . GLY A 1 83 ? -1.857 15.682 -13.827 1.00 89.19 83 GLY A C 1
ATOM 691 O O . GLY A 1 83 ? -2.542 14.657 -13.790 1.00 89.19 83 GLY A O 1
ATOM 692 N N . THR A 1 84 ? -0.991 16.014 -12.874 1.00 90.25 84 THR A N 1
ATOM 693 C CA . THR A 1 84 ? -0.698 15.187 -11.702 1.00 90.25 84 THR A CA 1
ATOM 694 C C . THR A 1 84 ? -1.566 15.623 -10.521 1.00 90.25 84 THR A C 1
ATOM 696 O O . THR A 1 84 ? -1.724 16.815 -10.246 1.00 90.25 84 THR A O 1
ATOM 699 N N . HIS A 1 85 ? -2.170 14.666 -9.819 1.00 91.00 85 HIS A N 1
ATOM 700 C CA . HIS A 1 85 ? -3.089 14.954 -8.719 1.00 91.00 85 HIS A CA 1
ATOM 701 C C . HIS A 1 85 ? -2.776 14.102 -7.495 1.00 91.00 85 HIS A C 1
ATOM 703 O O . HIS A 1 85 ? -2.500 12.907 -7.593 1.00 91.00 85 HIS A O 1
ATOM 709 N N . ASN A 1 86 ? -2.873 14.722 -6.319 1.00 92.81 86 ASN A N 1
ATOM 710 C CA . ASN A 1 86 ? -2.811 14.010 -5.050 1.00 92.81 86 ASN A CA 1
ATOM 711 C C . ASN A 1 86 ? -4.203 13.484 -4.683 1.00 92.81 86 ASN A C 1
ATOM 713 O O . ASN A 1 86 ? -5.220 14.145 -4.898 1.00 92.81 86 ASN A O 1
ATOM 717 N N . MET A 1 87 ? -4.247 12.303 -4.085 1.00 93.25 87 MET A N 1
ATOM 718 C CA . MET A 1 87 ? -5.467 11.646 -3.652 1.00 93.25 87 MET A CA 1
ATOM 719 C C . MET A 1 87 ? -5.249 10.993 -2.293 1.00 93.25 87 MET A C 1
ATOM 721 O O . MET A 1 87 ? -4.159 10.524 -1.967 1.00 93.25 87 MET A O 1
ATOM 725 N N . TYR A 1 88 ? -6.324 10.930 -1.516 1.00 94.69 88 TYR A N 1
ATOM 726 C CA . TYR A 1 88 ? -6.375 10.146 -0.293 1.00 94.69 88 TYR A CA 1
ATOM 727 C C . TYR A 1 88 ? -7.368 8.995 -0.460 1.00 94.69 88 TYR A C 1
ATOM 729 O O . TYR A 1 88 ? -8.516 9.230 -0.852 1.00 94.69 88 TYR A O 1
ATOM 737 N N . LYS A 1 89 ? -6.969 7.765 -0.150 1.00 93.75 89 LYS A N 1
ATOM 738 C CA . LYS A 1 89 ? -7.860 6.595 -0.142 1.00 93.75 89 LYS A CA 1
ATOM 739 C C . LYS A 1 89 ? -7.649 5.759 1.106 1.00 93.75 89 LYS A C 1
ATOM 741 O O . LYS A 1 89 ? -6.581 5.782 1.702 1.00 93.75 89 LYS A O 1
ATOM 746 N N . GLU A 1 90 ? -8.680 5.020 1.485 1.00 95.25 90 GLU A N 1
ATOM 747 C CA . GLU A 1 90 ? -8.627 4.110 2.622 1.00 95.25 90 GLU A CA 1
ATOM 748 C C . GLU A 1 90 ? -9.031 2.712 2.163 1.00 95.25 90 GLU A C 1
ATOM 750 O O . GLU A 1 90 ? -9.942 2.578 1.339 1.00 95.25 90 GLU A O 1
ATOM 755 N N . TYR A 1 91 ? -8.374 1.690 2.707 1.00 95.06 91 TYR A N 1
ATOM 756 C CA . TYR A 1 91 ? -8.686 0.280 2.461 1.00 95.06 91 TYR A CA 1
ATOM 757 C C . TYR A 1 91 ? -8.692 -0.498 3.776 1.00 95.06 91 TYR A C 1
ATOM 759 O O . TYR A 1 91 ? -7.955 -0.165 4.706 1.00 95.06 91 TYR A O 1
ATOM 767 N N . ARG A 1 92 ? -9.530 -1.534 3.850 1.00 94.81 92 ARG A N 1
ATOM 768 C CA . ARG A 1 92 ? -9.650 -2.422 5.010 1.00 94.81 92 ARG A CA 1
ATOM 769 C C . ARG A 1 92 ? -9.130 -3.800 4.631 1.00 94.81 92 ARG A C 1
ATOM 771 O O . ARG A 1 92 ? -9.781 -4.494 3.864 1.00 94.81 92 ARG A O 1
ATOM 778 N N . GLU A 1 93 ? -7.969 -4.167 5.158 1.00 94.94 93 GLU A N 1
ATOM 779 C CA . GLU A 1 93 ? -7.243 -5.383 4.778 1.00 94.94 93 GLU A CA 1
ATOM 780 C C . GLU A 1 93 ? -6.469 -5.969 5.965 1.00 94.94 93 GLU A C 1
ATOM 782 O O . GLU A 1 93 ? -6.362 -5.363 7.036 1.00 94.94 93 GLU A O 1
ATOM 787 N N . LEU A 1 94 ? -5.922 -7.166 5.770 1.00 93.69 94 LEU A N 1
ATOM 788 C CA . LEU A 1 94 ? -5.141 -7.900 6.769 1.00 93.69 94 LEU A CA 1
ATOM 789 C C . LEU A 1 94 ? -3.685 -7.417 6.881 1.00 93.69 94 LEU A C 1
ATOM 791 O O . LEU A 1 94 ? -3.105 -7.408 7.969 1.00 93.69 94 LEU A O 1
ATOM 795 N N . SER A 1 95 ? -3.088 -6.984 5.769 1.00 93.44 95 SER A N 1
ATOM 796 C CA . SER A 1 95 ? -1.688 -6.555 5.716 1.00 93.44 95 SER A CA 1
ATOM 797 C C . SER A 1 95 ? -1.502 -5.268 4.911 1.00 93.44 95 SER A C 1
ATOM 799 O O . SER A 1 95 ? -2.311 -4.930 4.046 1.00 93.44 95 SER A O 1
ATOM 801 N N . ARG A 1 96 ? -0.392 -4.551 5.157 1.00 92.25 96 ARG A N 1
ATOM 802 C CA . ARG A 1 96 ? -0.017 -3.381 4.337 1.00 92.25 96 ARG A CA 1
ATOM 803 C C . ARG A 1 96 ? 0.186 -3.751 2.865 1.00 92.25 96 ARG A C 1
ATOM 805 O O . ARG A 1 96 ? -0.121 -2.942 1.998 1.00 92.25 96 ARG A O 1
ATOM 812 N N . ALA A 1 97 ? 0.725 -4.940 2.589 1.00 92.56 97 ALA A N 1
ATOM 813 C CA . ALA A 1 97 ? 0.989 -5.398 1.227 1.00 92.56 97 ALA A CA 1
ATOM 814 C C . ALA A 1 97 ? -0.317 -5.680 0.470 1.00 92.56 97 ALA A C 1
ATOM 816 O O . ALA A 1 97 ? -0.473 -5.224 -0.662 1.00 92.56 97 ALA A O 1
ATOM 817 N N . ASP A 1 98 ? -1.276 -6.340 1.120 1.00 93.69 98 ASP A N 1
ATOM 818 C CA . ASP A 1 98 ? -2.598 -6.599 0.540 1.00 93.69 98 ASP A CA 1
ATOM 819 C C . ASP A 1 98 ? -3.370 -5.296 0.333 1.00 93.69 98 ASP A C 1
ATOM 821 O O . ASP A 1 98 ? -3.930 -5.079 -0.735 1.00 93.69 98 ASP A O 1
ATOM 825 N N . ALA A 1 99 ? -3.292 -4.362 1.285 1.00 94.38 99 ALA A N 1
ATOM 826 C CA . ALA A 1 99 ? -3.866 -3.026 1.135 1.00 94.38 99 ALA A CA 1
ATOM 827 C C . ALA A 1 99 ? -3.295 -2.267 -0.070 1.00 94.38 99 ALA A C 1
ATOM 829 O O . ALA A 1 99 ? -4.045 -1.651 -0.828 1.00 94.38 99 ALA A O 1
ATOM 830 N N . VAL A 1 100 ? -1.979 -2.344 -0.294 1.00 93.56 100 VAL A N 1
ATOM 831 C CA . VAL A 1 100 ? -1.337 -1.774 -1.488 1.00 93.56 100 VAL A CA 1
ATOM 832 C C . VAL A 1 100 ? -1.813 -2.476 -2.761 1.00 93.56 100 VAL A C 1
ATOM 834 O O . VAL A 1 100 ? -2.067 -1.810 -3.764 1.00 93.56 100 VAL A O 1
ATOM 837 N N . LYS A 1 101 ? -1.969 -3.802 -2.739 1.00 93.25 101 LYS A N 1
ATOM 838 C CA . LYS A 1 101 ? -2.466 -4.574 -3.883 1.00 93.25 101 LYS A CA 1
ATOM 839 C C . LYS A 1 101 ? -3.903 -4.191 -4.238 1.00 93.25 101 LYS A C 1
ATOM 841 O O . LYS A 1 101 ? -4.160 -3.876 -5.399 1.00 93.25 101 LYS A O 1
ATOM 846 N N . SER A 1 102 ? -4.805 -4.157 -3.260 1.00 93.50 102 SER A N 1
ATOM 847 C CA . SER A 1 102 ? -6.196 -3.722 -3.433 1.00 93.50 102 SER A CA 1
ATOM 848 C C . SER A 1 102 ? -6.261 -2.281 -3.947 1.00 93.50 102 SER A C 1
ATOM 850 O O . SER A 1 102 ? -7.023 -1.987 -4.867 1.00 93.50 102 SER A O 1
ATOM 852 N N . MET A 1 103 ? -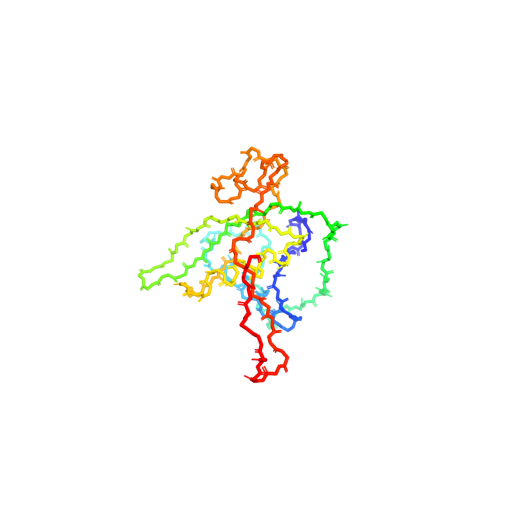5.382 -1.403 -3.448 1.00 93.31 103 MET A N 1
ATOM 853 C CA . MET A 1 103 ? -5.251 -0.034 -3.947 1.00 93.31 103 MET A CA 1
ATOM 854 C C . MET A 1 103 ? -4.850 0.019 -5.420 1.00 93.31 103 MET A C 1
ATOM 856 O O . MET A 1 103 ? -5.502 0.714 -6.202 1.00 93.31 103 MET A O 1
ATOM 860 N N . TYR A 1 104 ? -3.818 -0.729 -5.819 1.00 92.75 104 TYR A N 1
ATOM 861 C CA . TYR A 1 104 ? -3.410 -0.782 -7.219 1.00 92.75 104 TYR A CA 1
ATOM 862 C C . TYR A 1 104 ? -4.507 -1.363 -8.110 1.00 92.75 104 TYR A C 1
ATOM 864 O O . TYR A 1 104 ? -4.700 -0.844 -9.201 1.00 92.75 104 TYR A O 1
ATOM 872 N N . GLN A 1 105 ? -5.253 -2.380 -7.667 1.00 92.06 105 GLN A N 1
ATOM 873 C CA . GLN A 1 105 ? -6.352 -2.940 -8.460 1.00 92.06 105 GLN A CA 1
ATOM 874 C C . GLN A 1 105 ? -7.493 -1.940 -8.681 1.00 92.06 105 GLN A C 1
ATOM 876 O O . GLN A 1 105 ? -7.949 -1.779 -9.812 1.00 92.06 105 GLN A O 1
ATOM 881 N N . ASP A 1 106 ? -7.913 -1.226 -7.635 1.00 91.19 106 ASP A N 1
ATOM 882 C CA . ASP A 1 106 ? -8.979 -0.222 -7.736 1.00 91.19 106 ASP A CA 1
ATOM 883 C C . ASP A 1 106 ? -8.560 0.981 -8.604 1.00 91.19 106 ASP A C 1
ATOM 885 O O . ASP A 1 106 ? -9.352 1.542 -9.366 1.00 91.19 106 ASP A O 1
ATOM 889 N N . MET A 1 107 ? -7.286 1.372 -8.533 1.00 90.44 107 MET A N 1
ATOM 890 C CA . MET A 1 107 ? -6.758 2.500 -9.301 1.00 90.44 107 MET A CA 1
ATOM 891 C C . MET A 1 107 ? -6.417 2.134 -10.753 1.00 90.44 107 MET A C 1
ATOM 893 O O . MET A 1 107 ? -6.653 2.955 -11.639 1.00 90.44 107 MET A O 1
ATOM 897 N N . ALA A 1 108 ? -5.915 0.923 -11.019 1.00 84.94 108 ALA A N 1
ATOM 898 C CA . ALA A 1 108 ? -5.470 0.488 -12.349 1.00 84.94 108 ALA A CA 1
ATOM 899 C C . ALA A 1 108 ? -6.591 0.496 -13.396 1.00 84.94 108 ALA A C 1
ATOM 901 O O . ALA A 1 108 ? -6.328 0.689 -14.581 1.00 84.94 108 ALA A O 1
ATOM 902 N N . ALA A 1 109 ? -7.845 0.328 -12.969 1.00 78.88 109 ALA A N 1
ATOM 903 C CA . ALA A 1 109 ? -8.994 0.390 -13.866 1.00 78.88 109 ALA A CA 1
ATOM 904 C C . ALA A 1 109 ? -9.294 1.814 -14.374 1.00 78.88 109 ALA A C 1
ATOM 906 O O . ALA A 1 109 ? -9.947 1.971 -15.404 1.00 78.88 109 ALA A O 1
ATOM 907 N N . ARG A 1 110 ? -8.866 2.858 -13.650 1.00 78.50 110 ARG A N 1
ATOM 908 C CA . ARG A 1 110 ? -9.326 4.243 -13.871 1.00 78.50 110 ARG A CA 1
ATOM 909 C C . ARG A 1 110 ? -8.202 5.224 -14.177 1.00 78.50 110 ARG A C 1
ATOM 911 O O . ARG A 1 110 ? -8.417 6.184 -14.913 1.00 78.50 110 ARG A O 1
ATOM 918 N N . PHE A 1 111 ? -7.020 4.997 -13.616 1.00 86.00 111 PHE A N 1
ATOM 919 C CA . PHE A 1 111 ? -5.910 5.941 -13.635 1.00 86.00 111 PHE A CA 1
ATOM 920 C C . PHE A 1 111 ? -4.613 5.258 -14.064 1.00 86.00 111 PHE A C 1
ATOM 922 O O . PHE A 1 111 ? -4.461 4.041 -13.960 1.00 86.00 111 PHE A O 1
ATOM 929 N N . ARG A 1 112 ? -3.675 6.059 -14.572 1.00 80.75 112 ARG A N 1
ATOM 930 C CA . ARG A 1 112 ? -2.351 5.607 -15.013 1.00 80.75 112 ARG A CA 1
ATOM 931 C C . ARG A 1 112 ? -1.294 6.217 -14.094 1.00 80.75 112 ARG A C 1
ATOM 933 O O . ARG A 1 112 ? -1.566 7.227 -13.458 1.00 80.75 112 ARG A O 1
ATOM 940 N N . SER A 1 113 ? -0.126 5.578 -14.019 1.00 85.56 113 SER A N 1
ATOM 941 C CA . SER A 1 113 ? 1.051 6.055 -13.271 1.00 85.56 113 SER A CA 1
ATOM 942 C C . SER A 1 113 ? 0.732 6.487 -11.834 1.00 85.56 113 SER A C 1
ATOM 944 O O . SER A 1 113 ? 0.489 7.656 -11.551 1.00 85.56 113 SER A O 1
ATOM 946 N N . ILE A 1 114 ? 0.697 5.516 -10.920 1.00 88.25 114 ILE A N 1
ATOM 947 C CA . ILE A 1 114 ? 0.344 5.737 -9.514 1.00 88.25 114 ILE A CA 1
ATOM 948 C C . ILE A 1 114 ? 1.608 5.648 -8.665 1.00 88.25 114 ILE A C 1
ATOM 950 O O . ILE A 1 114 ? 2.294 4.624 -8.674 1.00 88.25 114 ILE A O 1
ATOM 954 N N . ASP A 1 115 ? 1.857 6.686 -7.876 1.00 87.06 115 ASP A N 1
ATOM 955 C CA . ASP A 1 115 ? 2.921 6.727 -6.883 1.00 87.06 115 ASP A CA 1
ATOM 956 C C . ASP A 1 115 ? 2.329 6.839 -5.476 1.00 87.06 115 ASP A C 1
ATOM 958 O O . ASP A 1 115 ? 1.438 7.642 -5.195 1.00 87.06 115 ASP A O 1
ATOM 962 N N . ILE A 1 116 ? 2.829 6.014 -4.560 1.00 89.19 116 ILE A N 1
ATOM 963 C CA . ILE A 1 116 ? 2.399 6.014 -3.162 1.00 89.19 116 ILE A CA 1
ATOM 964 C C . ILE A 1 116 ? 3.307 6.972 -2.398 1.00 89.19 116 ILE A C 1
ATOM 966 O O . ILE A 1 116 ? 4.508 6.741 -2.315 1.00 89.19 116 ILE A O 1
ATOM 970 N N . LEU A 1 117 ? 2.730 8.023 -1.818 1.00 87.62 117 LEU A N 1
ATOM 971 C CA . LEU A 1 117 ? 3.465 9.004 -1.019 1.00 87.62 117 LEU A CA 1
ATOM 972 C C . LEU A 1 117 ? 3.627 8.523 0.423 1.00 87.62 117 LEU A C 1
ATOM 974 O O . LEU A 1 117 ? 4.688 8.656 1.024 1.00 87.62 117 LEU A O 1
ATOM 978 N N . ARG A 1 118 ? 2.551 7.983 1.006 1.00 89.06 118 ARG A N 1
ATOM 979 C CA . ARG A 1 118 ? 2.549 7.516 2.395 1.00 89.06 118 ARG A CA 1
ATOM 980 C C . ARG A 1 118 ? 1.466 6.469 2.623 1.00 89.06 118 ARG A C 1
ATOM 982 O O . ARG A 1 118 ? 0.346 6.611 2.132 1.00 89.06 118 ARG A O 1
ATOM 989 N N . VAL A 1 119 ? 1.793 5.470 3.442 1.00 91.06 119 VAL A N 1
ATOM 990 C CA . VAL A 1 119 ? 0.856 4.459 3.950 1.00 91.06 119 VAL A CA 1
ATOM 991 C C . VAL A 1 119 ? 0.857 4.502 5.472 1.00 91.06 119 VAL A C 1
ATOM 993 O O . VAL A 1 119 ? 1.917 4.397 6.089 1.00 91.06 119 VAL A O 1
ATOM 996 N N . VAL A 1 120 ? -0.318 4.636 6.083 1.00 93.06 120 VAL A N 1
ATOM 997 C CA . VAL A 1 120 ? -0.483 4.656 7.546 1.00 93.06 120 VAL A CA 1
ATOM 998 C C . VAL A 1 120 ? -1.561 3.663 7.952 1.00 93.06 120 VAL A C 1
ATOM 1000 O O . VAL A 1 120 ? -2.585 3.542 7.290 1.00 93.06 120 VAL A O 1
ATOM 1003 N N . GLU A 1 121 ? -1.325 2.937 9.041 1.00 93.12 121 GLU A N 1
ATOM 1004 C CA . GLU A 1 121 ? -2.359 2.140 9.706 1.00 93.12 121 GLU A CA 1
ATOM 1005 C C . GLU A 1 121 ? -3.201 3.075 10.581 1.00 93.12 121 GLU A C 1
ATOM 1007 O O . GLU A 1 121 ? -2.655 3.792 11.416 1.00 93.12 121 GLU A O 1
ATOM 1012 N N . ILE A 1 122 ? -4.513 3.098 10.362 1.00 93.88 122 ILE A N 1
ATOM 1013 C CA . ILE A 1 122 ? -5.453 3.916 11.128 1.00 93.88 122 ILE A CA 1
ATOM 1014 C C . ILE A 1 122 ? -5.892 3.094 12.340 1.00 93.88 122 ILE A C 1
ATOM 1016 O O . ILE A 1 122 ? -6.604 2.097 12.198 1.00 93.88 122 ILE A O 1
ATOM 1020 N N . GLU A 1 123 ? -5.440 3.494 13.528 1.00 90.38 123 GLU A N 1
ATOM 1021 C CA . GLU A 1 123 ? -5.707 2.758 14.769 1.00 90.38 123 GLU A CA 1
ATOM 1022 C C . GLU A 1 123 ? -7.088 3.070 15.352 1.00 90.38 123 GLU A C 1
ATOM 1024 O O . GLU A 1 123 ? -7.770 2.167 15.841 1.00 90.38 123 GLU A O 1
ATOM 1029 N N . LYS A 1 124 ? -7.517 4.334 15.279 1.00 90.94 124 LYS A N 1
ATOM 1030 C CA . LYS A 1 124 ? -8.810 4.781 15.800 1.00 90.94 124 LYS A CA 1
ATOM 1031 C C . LYS A 1 124 ? -9.881 4.680 14.724 1.00 90.94 124 LYS A C 1
ATOM 1033 O O . LYS A 1 124 ? -9.729 5.203 13.624 1.00 90.94 124 LYS A O 1
ATOM 1038 N N . SER A 1 125 ? -11.010 4.070 15.065 1.00 86.88 125 SER A N 1
ATOM 1039 C CA . SER A 1 125 ? -12.155 3.965 14.153 1.00 86.88 125 SER A CA 1
ATOM 1040 C C . SER A 1 125 ? -12.744 5.330 13.772 1.00 86.88 125 SER A C 1
ATOM 1042 O O . SER A 1 125 ? -13.307 5.472 12.692 1.00 86.88 125 SER A O 1
ATOM 1044 N N . GLU A 1 126 ? -12.593 6.343 14.626 1.00 89.62 126 GLU A N 1
ATOM 1045 C CA . GLU A 1 126 ? -13.091 7.708 14.397 1.00 89.62 126 GLU A CA 1
ATOM 1046 C C . GLU A 1 126 ? -12.329 8.449 1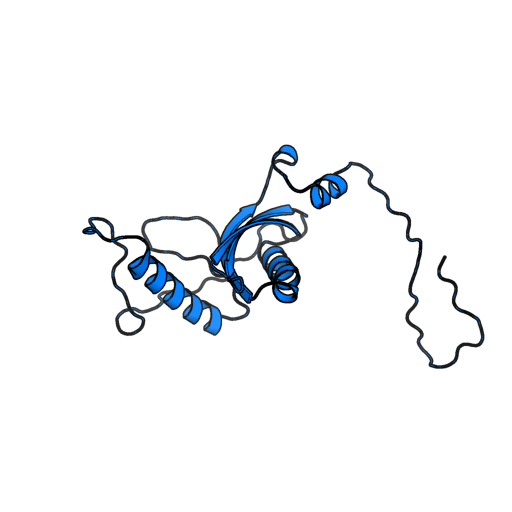3.290 1.00 89.62 126 GLU A C 1
ATOM 1048 O O . GLU A 1 126 ? -12.912 9.258 12.568 1.00 89.62 126 GLU A O 1
ATOM 1053 N N . ASP A 1 127 ? -11.046 8.123 13.106 1.00 92.56 127 ASP A N 1
ATOM 1054 C CA . ASP A 1 127 ? -10.169 8.777 12.130 1.00 92.56 127 ASP A CA 1
ATOM 1055 C C . ASP A 1 127 ? -10.418 8.301 10.692 1.00 92.56 127 ASP A C 1
ATOM 1057 O O . ASP A 1 127 ? -9.930 8.908 9.735 1.00 92.56 127 ASP A O 1
ATOM 1061 N N . VAL A 1 128 ? -11.193 7.226 10.518 1.00 93.88 128 VAL A N 1
ATOM 1062 C CA . VAL A 1 128 ? -11.621 6.732 9.207 1.00 93.88 128 VAL A CA 1
ATOM 1063 C C . VAL A 1 128 ? -12.538 7.771 8.578 1.00 93.88 128 VAL A C 1
ATOM 1065 O O . VAL A 1 128 ? -13.575 8.126 9.136 1.00 93.88 128 VAL A O 1
ATOM 1068 N N . ARG A 1 129 ? -12.198 8.259 7.386 1.00 92.38 129 ARG A N 1
ATOM 1069 C CA . ARG A 1 129 ? -12.956 9.329 6.720 1.00 92.38 129 ARG A CA 1
ATOM 1070 C C . ARG A 1 129 ? -13.933 8.793 5.685 1.00 92.38 129 ARG A C 1
ATOM 1072 O O . ARG A 1 129 ? -14.945 9.441 5.417 1.00 92.38 129 ARG A O 1
ATOM 1079 N N . ARG A 1 130 ? -13.659 7.633 5.085 1.00 94.00 130 ARG A N 1
ATOM 1080 C CA . ARG A 1 130 ? -14.415 7.139 3.928 1.00 94.00 130 ARG A CA 1
ATOM 1081 C C . ARG A 1 130 ? -15.705 6.407 4.336 1.00 94.00 130 ARG A C 1
ATOM 1083 O O . ARG A 1 130 ? -15.643 5.450 5.108 1.00 94.00 130 ARG A O 1
ATOM 1090 N N . PRO A 1 131 ? -16.879 6.790 3.788 1.00 93.06 131 PRO A N 1
ATOM 1091 C CA . PRO A 1 131 ? -18.169 6.244 4.224 1.00 93.06 131 PRO A CA 1
ATOM 1092 C C . PRO A 1 131 ? -18.301 4.738 3.956 1.00 93.06 131 PRO A C 1
ATOM 1094 O O . PRO A 1 131 ? -18.849 4.012 4.781 1.00 93.06 131 PRO A O 1
ATOM 1097 N N . TYR A 1 132 ? -17.720 4.249 2.855 1.00 91.25 132 TYR A N 1
ATOM 1098 C CA . TYR A 1 132 ? -17.752 2.829 2.503 1.00 91.25 132 TYR A CA 1
ATOM 1099 C C . TYR A 1 132 ? -16.957 1.935 3.470 1.00 91.25 132 TYR A C 1
ATOM 1101 O O . TYR A 1 132 ? -17.260 0.749 3.560 1.00 91.25 132 TYR A O 1
ATOM 1109 N N . ILE A 1 133 ? -15.977 2.478 4.207 1.00 93.12 133 ILE A N 1
ATOM 1110 C CA . ILE A 1 133 ? -15.305 1.757 5.302 1.00 93.12 133 ILE A CA 1
ATOM 1111 C C . ILE A 1 133 ? -16.072 1.937 6.606 1.00 93.12 133 ILE A C 1
ATOM 1113 O O . ILE A 1 133 ? -16.228 0.968 7.343 1.00 93.12 133 ILE A O 1
ATOM 1117 N N . LYS A 1 134 ? -16.604 3.138 6.874 1.00 92.25 134 LYS A N 1
ATOM 1118 C CA . LYS A 1 134 ? -17.410 3.410 8.077 1.00 92.25 134 LYS A CA 1
ATOM 1119 C C . LYS A 1 134 ? -18.559 2.421 8.253 1.00 92.25 134 LYS A C 1
ATOM 1121 O O . LYS A 1 134 ? -18.719 1.887 9.346 1.00 92.25 134 LYS A O 1
ATOM 1126 N N . GLN A 1 135 ? -19.292 2.110 7.184 1.00 91.75 135 GLN A N 1
ATOM 1127 C CA . GLN A 1 135 ? -20.391 1.133 7.238 1.00 91.75 135 GLN A CA 1
ATOM 1128 C C . GLN A 1 135 ? -19.938 -0.278 7.660 1.00 91.75 135 GLN A C 1
ATOM 1130 O O . GLN A 1 135 ? -20.708 -1.004 8.277 1.00 91.75 135 GLN A O 1
ATOM 1135 N N . LEU A 1 136 ? -18.688 -0.665 7.372 1.00 91.12 136 LEU A N 1
ATOM 1136 C CA . LEU A 1 136 ? -18.146 -1.993 7.686 1.00 91.12 136 LEU A CA 1
ATOM 1137 C C . LEU A 1 136 ? -17.657 -2.122 9.135 1.00 91.12 136 LEU A C 1
ATOM 1139 O O . LEU A 1 136 ? -17.251 -3.206 9.549 1.00 91.12 136 LEU A O 1
ATOM 1143 N N . MET A 1 137 ? -17.653 -1.026 9.896 1.00 89.06 137 MET A N 1
ATOM 1144 C CA . MET A 1 137 ? -17.202 -1.000 11.291 1.00 89.06 137 MET A CA 1
ATOM 1145 C C . MET A 1 137 ? -18.352 -1.093 12.297 1.00 89.06 137 MET A C 1
ATOM 1147 O O . MET A 1 137 ? -18.101 -1.081 13.501 1.00 89.06 137 MET A O 1
ATOM 1151 N N . ALA A 1 138 ? -19.600 -1.184 11.828 1.00 90.50 138 ALA A N 1
ATOM 1152 C CA . ALA A 1 138 ? -20.748 -1.340 12.707 1.00 90.50 138 ALA A CA 1
ATOM 1153 C C . ALA A 1 138 ? -20.656 -2.669 13.488 1.00 90.50 138 ALA A C 1
ATOM 1155 O O . ALA A 1 138 ? -20.385 -3.718 12.890 1.00 90.50 138 ALA A O 1
ATOM 1156 N N . PRO A 1 139 ? -20.877 -2.661 14.815 1.00 91.19 139 PRO A N 1
ATOM 1157 C CA . PRO A 1 139 ? -20.908 -3.892 15.591 1.00 91.19 139 PRO A CA 1
ATOM 1158 C C . PRO A 1 139 ? -22.079 -4.772 15.135 1.00 91.19 139 PRO A C 1
ATOM 1160 O O . PRO A 1 139 ? -23.155 -4.271 14.816 1.00 91.19 139 PRO A O 1
ATOM 1163 N N . ASN A 1 140 ? -21.874 -6.092 15.120 1.00 93.31 140 ASN A N 1
ATOM 1164 C CA . ASN A 1 140 ? -22.883 -7.089 14.729 1.00 93.31 140 ASN A CA 1
ATOM 1165 C C . ASN A 1 140 ? -23.461 -6.905 13.314 1.00 93.31 140 ASN A C 1
ATOM 1167 O O . ASN A 1 140 ? -24.608 -7.274 13.056 1.00 93.31 140 ASN A O 1
ATOM 1171 N N . LEU A 1 141 ? -22.663 -6.360 12.393 1.00 93.12 141 LEU A N 1
ATOM 1172 C CA . LEU A 1 141 ? -23.048 -6.187 10.999 1.00 93.12 141 LEU A CA 1
ATOM 1173 C C . LEU A 1 141 ? -23.347 -7.539 10.334 1.00 93.12 141 LEU A C 1
ATOM 1175 O O . LEU A 1 141 ? -22.521 -8.454 10.351 1.00 93.12 141 LEU A O 1
ATOM 1179 N N . LYS A 1 142 ? -24.533 -7.653 9.732 1.00 94.31 142 LYS A N 1
ATOM 1180 C CA . LYS A 1 142 ? -24.983 -8.832 8.986 1.00 94.31 142 LYS A CA 1
ATOM 1181 C C . LYS A 1 142 ? -25.407 -8.403 7.594 1.00 94.31 142 LYS A C 1
ATOM 1183 O O . LYS A 1 142 ? -26.091 -7.395 7.437 1.00 94.31 142 LYS A O 1
ATOM 1188 N N . PHE A 1 143 ? -25.038 -9.202 6.604 1.00 91.94 143 PHE A N 1
ATOM 1189 C CA . PHE A 1 143 ? -25.465 -9.008 5.228 1.00 91.94 143 PHE A CA 1
ATOM 1190 C C . PHE A 1 143 ? -26.333 -10.193 4.812 1.00 91.94 143 PHE A C 1
ATOM 1192 O O . PHE A 1 143 ? -25.915 -11.335 5.031 1.00 91.94 143 PHE A O 1
ATOM 1199 N N . PRO A 1 144 ? -27.519 -9.967 4.219 1.00 93.06 144 PRO A N 1
ATOM 1200 C CA . PRO A 1 144 ? -28.174 -11.033 3.480 1.00 93.06 144 PRO A CA 1
ATOM 1201 C C . PRO A 1 144 ? -27.275 -11.428 2.301 1.00 93.06 144 PRO A C 1
ATOM 1203 O O . PRO A 1 144 ? -26.499 -10.607 1.808 1.00 93.06 144 PRO A O 1
ATOM 1206 N N . LEU A 1 145 ? -27.386 -12.672 1.837 1.00 90.19 145 LEU A N 1
ATOM 1207 C CA . LEU A 1 145 ? -26.753 -13.138 0.603 1.00 90.19 145 LEU A CA 1
ATOM 1208 C C . LEU A 1 145 ? -27.862 -13.387 -0.435 1.00 90.19 145 LEU A C 1
ATOM 1210 O O . LEU A 1 145 ? -28.310 -14.522 -0.559 1.00 90.19 145 LEU A O 1
ATOM 1214 N N . PRO A 1 146 ? -28.348 -12.351 -1.154 1.00 89.31 146 PRO A N 1
ATOM 1215 C CA . PRO A 1 146 ? -29.539 -12.473 -1.996 1.00 89.31 146 PRO A CA 1
ATOM 1216 C C . PRO A 1 146 ? -29.296 -13.271 -3.274 1.00 89.31 146 PRO A C 1
ATOM 1218 O O . PRO A 1 146 ? -30.231 -13.619 -3.970 1.00 89.31 146 PRO A O 1
ATOM 1221 N N . HIS A 1 147 ? -28.046 -13.500 -3.658 1.00 89.19 147 HIS A N 1
ATOM 1222 C CA . HIS A 1 147 ? -27.744 -14.240 -4.869 1.00 89.19 147 HIS A CA 1
ATOM 1223 C C . HIS A 1 147 ? -26.504 -15.086 -4.639 1.00 89.19 147 HIS A C 1
ATOM 1225 O O . HIS A 1 147 ? -25.392 -14.567 -4.495 1.00 89.19 147 HIS A O 1
ATOM 1231 N N . ARG A 1 148 ? -26.698 -16.402 -4.601 1.00 87.25 148 ARG A N 1
ATOM 1232 C CA . ARG A 1 148 ? -25.616 -17.371 -4.481 1.00 87.25 148 ARG A CA 1
ATOM 1233 C C . ARG A 1 148 ? -25.329 -17.997 -5.839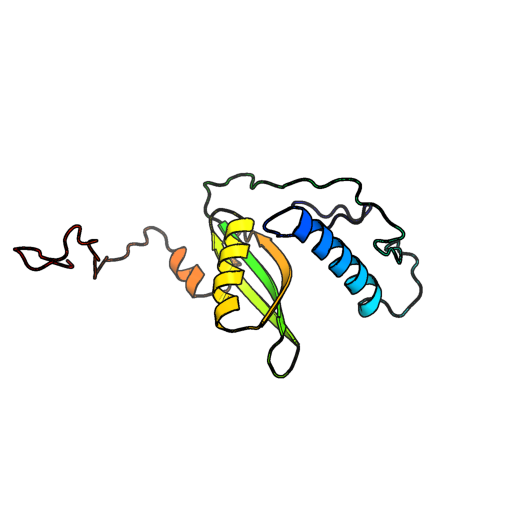 1.00 87.25 148 ARG A C 1
ATOM 1235 O O . ARG A 1 148 ? -26.164 -18.687 -6.409 1.00 87.25 148 ARG A O 1
ATOM 1242 N N . VAL A 1 149 ? -24.112 -17.789 -6.337 1.00 85.81 149 VAL A N 1
ATOM 1243 C CA . VAL A 1 149 ? -23.634 -18.446 -7.558 1.00 85.81 149 VAL A CA 1
ATOM 1244 C C . VAL A 1 149 ? -23.027 -19.795 -7.185 1.00 85.81 149 VAL A C 1
ATOM 1246 O O . VAL A 1 149 ? -21.933 -19.857 -6.620 1.00 85.81 149 VAL A O 1
ATOM 1249 N N . SER A 1 150 ? -23.724 -20.886 -7.495 1.00 82.56 150 SER A N 1
ATOM 1250 C CA . SER A 1 150 ? -23.146 -22.231 -7.453 1.00 82.56 150 SER A CA 1
ATOM 1251 C C . SER A 1 150 ? -22.310 -22.472 -8.708 1.00 82.56 150 SER A C 1
ATOM 1253 O O . SER A 1 150 ? -22.806 -22.308 -9.823 1.00 82.56 150 SER A O 1
ATOM 1255 N N . LYS A 1 151 ? -21.053 -22.897 -8.552 1.00 82.50 151 LYS A N 1
ATOM 1256 C CA . LYS A 1 151 ? -20.247 -23.338 -9.698 1.00 82.50 151 LYS A CA 1
ATOM 1257 C C . LYS A 1 151 ? -20.817 -24.657 -10.225 1.00 82.50 151 LYS A C 1
ATOM 1259 O O . LYS A 1 151 ? -20.821 -25.646 -9.496 1.00 82.50 151 LYS A O 1
ATOM 1264 N N . ALA A 1 152 ? -21.299 -24.663 -11.466 1.00 80.62 152 ALA A N 1
ATOM 1265 C CA . ALA A 1 152 ? -21.750 -25.885 -12.121 1.00 80.62 152 ALA A CA 1
ATOM 1266 C C . ALA A 1 152 ? -20.547 -26.800 -12.400 1.00 80.62 152 ALA A C 1
ATOM 1268 O O . ALA A 1 152 ? -19.524 -26.339 -12.905 1.00 80.62 152 ALA A O 1
ATOM 1269 N N . GLN A 1 153 ? -20.660 -28.083 -12.050 1.00 77.38 153 GLN A N 1
ATOM 1270 C CA . GLN A 1 153 ? -19.626 -29.082 -12.351 1.00 77.38 153 GLN A CA 1
ATOM 1271 C C . GLN A 1 153 ? -19.766 -29.668 -13.763 1.00 77.38 153 GLN A C 1
ATOM 1273 O O . GLN A 1 153 ? -18.791 -30.160 -14.322 1.00 77.38 153 GLN A O 1
ATOM 1278 N N . SER A 1 154 ? -20.963 -29.598 -14.348 1.00 85.38 154 SER A N 1
ATOM 1279 C CA . SER A 1 154 ? -21.287 -30.129 -15.671 1.00 85.38 154 SER A CA 1
ATOM 1280 C C . SER A 1 154 ? -21.960 -29.070 -16.544 1.00 85.38 154 SER A C 1
ATOM 1282 O O . SER A 1 154 ? -22.617 -28.157 -16.045 1.00 85.38 154 SER A O 1
ATOM 1284 N N . LEU A 1 155 ? -21.808 -29.212 -17.866 1.00 86.25 155 LEU A N 1
ATOM 1285 C CA . LEU A 1 155 ? -22.455 -28.340 -18.856 1.00 86.25 155 LEU A CA 1
ATOM 1286 C C . LEU A 1 155 ? -23.985 -28.471 -18.835 1.00 86.25 155 LEU A C 1
ATOM 1288 O O . LEU A 1 155 ? -24.692 -27.497 -19.074 1.00 86.25 155 LEU A O 1
ATOM 1292 N N . PHE A 1 156 ? -24.486 -29.667 -18.518 1.00 88.81 156 PHE A N 1
ATOM 1293 C CA . PHE A 1 156 ? -25.910 -29.962 -18.404 1.00 88.81 156 PHE A CA 1
ATOM 1294 C C . PHE A 1 156 ? -26.232 -30.431 -16.989 1.00 88.81 156 PHE A C 1
ATOM 1296 O O . PHE A 1 156 ? -25.513 -31.256 -16.419 1.00 88.81 156 PHE A O 1
ATOM 1303 N N . VAL A 1 157 ? -27.317 -29.905 -16.427 1.00 86.25 157 VAL A N 1
ATOM 1304 C CA . VAL A 1 157 ? -27.816 -30.253 -15.094 1.00 86.25 157 VAL A CA 1
ATOM 1305 C C . VAL A 1 157 ? -29.304 -30.562 -15.224 1.00 86.25 157 VAL A C 1
ATOM 1307 O O . VAL A 1 157 ? -30.037 -29.815 -15.868 1.00 86.25 157 VAL A O 1
ATOM 1310 N N . ALA A 1 158 ? -29.748 -31.673 -14.632 1.00 89.94 158 ALA A N 1
ATOM 1311 C CA . ALA A 1 158 ? -31.135 -32.136 -14.732 1.00 89.94 158 ALA A CA 1
ATOM 1312 C C . ALA A 1 158 ? -32.140 -31.213 -14.016 1.00 89.94 158 ALA A C 1
ATOM 1314 O O . ALA A 1 158 ? -33.320 -31.180 -14.360 1.00 89.94 158 ALA A O 1
ATOM 1315 N N . HIS A 1 159 ? -31.670 -30.443 -13.033 1.00 85.75 159 HIS A N 1
ATOM 1316 C CA . HIS A 1 159 ? -32.477 -29.508 -12.260 1.00 85.75 159 HIS A CA 1
ATOM 1317 C C . HIS A 1 159 ? -31.999 -28.072 -12.457 1.00 85.75 159 HIS A C 1
ATOM 1319 O O . HIS A 1 159 ? -30.808 -27.808 -12.631 1.00 85.75 159 HIS A O 1
ATOM 1325 N N . ARG A 1 160 ? -32.949 -27.133 -12.414 1.00 85.00 160 ARG A N 1
ATOM 1326 C CA . ARG A 1 160 ? -32.651 -25.703 -12.505 1.00 85.00 160 ARG A CA 1
ATOM 1327 C C . ARG A 1 160 ? -31.919 -25.248 -11.236 1.00 85.00 160 ARG A C 1
ATOM 1329 O O . ARG A 1 160 ? -32.328 -25.645 -10.145 1.00 85.00 160 ARG A O 1
ATOM 1336 N N . PRO A 1 161 ? -30.869 -24.420 -11.355 1.00 85.44 161 PRO A N 1
ATOM 1337 C CA . PRO A 1 161 ? -30.168 -23.899 -10.191 1.00 85.44 161 PRO A CA 1
ATOM 1338 C C . PRO A 1 161 ? -31.067 -22.946 -9.395 1.00 85.44 161 PRO A C 1
ATOM 1340 O O . PRO A 1 161 ? -31.866 -22.205 -9.971 1.00 85.44 161 PRO A O 1
ATOM 1343 N N . THR A 1 162 ? -30.904 -22.943 -8.072 1.00 84.19 162 THR A N 1
ATOM 1344 C CA . THR A 1 162 ? -31.530 -21.978 -7.163 1.00 84.19 162 THR A CA 1
ATOM 1345 C C . THR A 1 162 ? -30.468 -21.035 -6.607 1.00 84.19 162 THR A C 1
ATOM 1347 O O . THR A 1 162 ? -29.339 -21.439 -6.326 1.00 84.19 162 THR A O 1
ATOM 1350 N N . THR A 1 163 ? -30.811 -19.755 -6.479 1.00 81.56 163 THR A N 1
ATOM 1351 C CA . THR A 1 163 ? -29.882 -18.699 -6.037 1.00 81.56 163 THR A CA 1
ATOM 1352 C C . THR A 1 163 ? -30.153 -18.206 -4.616 1.00 81.56 163 THR A C 1
ATOM 1354 O O . THR A 1 163 ? -29.434 -17.319 -4.153 1.00 81.56 163 THR A O 1
ATOM 1357 N N . PHE A 1 164 ? -31.163 -18.778 -3.951 1.00 74.19 164 PHE A N 1
ATOM 1358 C CA . PHE A 1 164 ? -31.635 -18.467 -2.601 1.00 74.19 164 PHE A CA 1
ATOM 1359 C C . PHE A 1 164 ? -31.686 -19.743 -1.761 1.00 74.19 164 PHE A C 1
ATOM 1361 O O . PHE A 1 164 ? -32.017 -20.803 -2.348 1.00 74.19 164 PH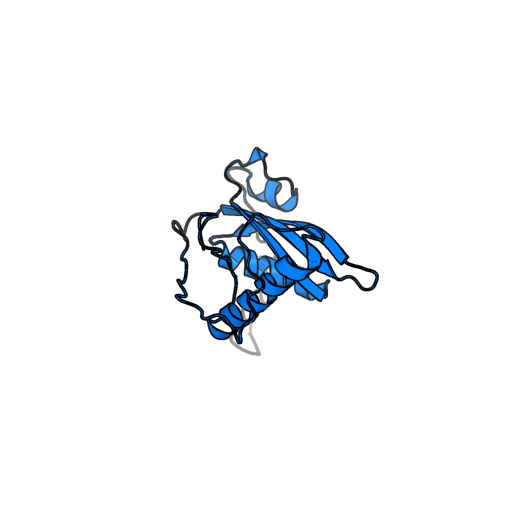E A O 1
#

Solvent-accessible surface area (backbone atoms only — not comparable to full-atom values): 10953 Å² total; per-residue (Å²): 95,84,80,90,60,85,85,77,72,76,77,74,77,91,56,99,46,67,70,57,36,55,53,49,50,56,50,51,54,47,48,56,59,68,75,73,57,96,68,87,78,95,65,89,77,67,93,62,46,77,92,73,50,82,84,91,78,85,78,88,60,78,66,94,55,58,88,46,79,42,37,35,41,34,38,30,37,33,38,56,99,87,50,78,44,79,47,78,50,72,43,78,33,42,37,73,66,54,36,50,49,55,48,49,57,67,41,60,82,78,50,48,71,77,45,80,75,46,80,44,78,52,84,54,79,80,75,62,81,54,66,83,57,56,69,73,67,49,83,90,75,80,77,86,73,83,70,48,86,76,83,75,93,56,98,71,68,100,63,84,87,73,40,116

Sequence (164 aa):
MRANDVENGDTQIFAPNEVVAKSRFWYFLRYEQTFLRPEPPNNAFLKVKKANGEIIGINVIHEKKPLKVKNFGFWLRYDSRSGTHNMYKEYRELSRADAVKSMYQDMAARFRSIDILRVVEIEKSEDVRRPYIKQLMAPNLKFPLPHRVSKAQSLFVAHRPTTF

pLDDT: mean 82.15, std 15.99, range [25.55, 95.81]

InterPro domains:
  IPR021138 Large ribosomal subunit protein eL20, eukaryota [PIRSF002190] (12-164)
  IPR021138 Large ribosomal subunit protein eL20, eukaryota [PTHR10052] (12-164)
  IPR023573 Large ribosomal subunit protein eL20 domain [PF01775] (70-112)

Foldseek 3Di:
DDDDPPPPLDDDDQDPDDVVVVVVSQVVLCVCVPPPDPDDDPDPSDPDHPVRDDDPDDDDDDDPFQPDWFKKKWWKWFADPVGIDIDIDMDIHRDPNVRVVVVCVVQVVPTPDMGTPDMDTDPDLVPDDDVVVVLVPDPPDDDDQQFADDDDPDPDDPDDDDGD

Secondary structure (DSSP, 8-state):
-----TTTT------SSHHHHHHHHHHHHHHHHHHS--S--SS------GGG-----------S-TTS-EEEEEEEEEE-SS-EEEEEEEEEESSHHHHHHHHHHHHHTT-EEEEEEEEEEE-SGGG---HHHHGGGSTT---------PPPSSS--SS-----